Protein AF-B0QYC2-F1 (afdb_monomer)

Sequence (88 aa):
MAAPALSWRLPLLILLLPLATSWASAAVNGTSQFTCFYNSRANISCVWSQDGALQDTSCQVHAWPDRRRWNQTCELLPVSQASWACNL

InterPro domains:
  IPR013783 Immunoglobulin-like fold [G3DSA:2.60.40.10] (27-88)
  IPR036116 Fibronectin type III superfamily [SSF49265] (32-88)
  IPR040951 Interleukin-2 receptor subunit beta, N-terminal [PF18707] (32-88)

Structure (mmCIF, N/CA/C/O backbone):
data_AF-B0QYC2-F1
#
_entry.id   AF-B0QYC2-F1
#
loop_
_atom_site.group_PDB
_atom_site.id
_atom_site.type_symbol
_atom_site.label_atom_id
_atom_site.label_alt_id
_atom_site.label_comp_id
_atom_site.label_asym_id
_atom_site.label_entity_id
_atom_site.label_seq_id
_atom_site.pdbx_PDB_ins_code
_atom_site.Cartn_x
_atom_site.Cartn_y
_atom_site.Cartn_z
_atom_site.occupancy
_atom_site.B_iso_or_equiv
_atom_site.auth_seq_id
_atom_site.auth_comp_id
_atom_site.auth_asym_id
_atom_site.auth_atom_id
_atom_site.pdbx_PDB_model_num
ATOM 1 N N . MET A 1 1 ? 21.439 -25.853 66.784 1.00 41.88 1 MET A N 1
ATOM 2 C CA . MET A 1 1 ? 20.229 -25.488 66.012 1.00 41.88 1 MET A CA 1
ATOM 3 C C . MET A 1 1 ? 20.585 -24.312 65.119 1.00 41.88 1 MET A C 1
ATOM 5 O O . MET A 1 1 ? 21.077 -23.321 65.639 1.00 41.88 1 MET A O 1
ATOM 9 N N . ALA A 1 2 ? 20.445 -24.458 63.800 1.00 47.56 2 ALA A N 1
ATOM 10 C CA . ALA A 1 2 ? 20.883 -23.478 62.807 1.00 47.56 2 ALA A CA 1
ATOM 11 C C . ALA A 1 2 ? 19.680 -22.887 62.060 1.00 47.56 2 ALA A C 1
ATOM 13 O O . ALA A 1 2 ? 18.966 -23.624 61.389 1.00 47.56 2 ALA A O 1
ATOM 14 N N . ALA A 1 3 ? 19.484 -21.575 62.196 1.00 56.16 3 ALA A N 1
ATOM 15 C CA . ALA A 1 3 ? 18.857 -20.629 61.260 1.00 56.16 3 ALA A CA 1
ATOM 16 C C . ALA A 1 3 ? 18.773 -19.271 61.998 1.00 56.16 3 ALA A C 1
ATOM 18 O O . ALA A 1 3 ? 18.489 -19.289 63.193 1.00 56.16 3 ALA A O 1
ATOM 19 N N . PRO A 1 4 ? 19.024 -18.112 61.351 1.00 52.56 4 PRO A N 1
ATOM 20 C CA . PRO A 1 4 ? 18.425 -17.789 60.062 1.00 52.56 4 PRO A CA 1
ATOM 21 C C . PRO A 1 4 ? 19.394 -17.085 59.094 1.00 52.56 4 PRO A C 1
ATOM 23 O O . PRO A 1 4 ? 19.669 -15.898 59.209 1.00 52.56 4 PRO A O 1
ATOM 26 N N . ALA A 1 5 ? 19.835 -17.784 58.047 1.00 57.06 5 ALA A N 1
ATOM 27 C CA . ALA A 1 5 ? 20.451 -17.146 56.873 1.00 57.06 5 ALA A CA 1
ATOM 28 C C . ALA A 1 5 ? 19.398 -16.692 55.832 1.00 57.06 5 ALA A C 1
ATOM 30 O O . ALA A 1 5 ? 19.747 -16.320 54.712 1.00 57.06 5 ALA A O 1
ATOM 31 N N . LEU A 1 6 ? 18.104 -16.773 56.176 1.00 56.38 6 LEU A N 1
ATOM 32 C CA . LEU A 1 6 ? 16.990 -16.584 55.240 1.00 56.38 6 LEU A CA 1
ATOM 33 C C . LEU A 1 6 ? 16.692 -15.106 54.935 1.00 56.38 6 LEU A C 1
ATOM 35 O O . LEU A 1 6 ? 16.283 -14.791 53.823 1.00 56.38 6 LEU A O 1
ATOM 39 N N . SER A 1 7 ? 16.929 -14.204 55.895 1.00 61.56 7 SER A N 1
ATOM 40 C CA . SER A 1 7 ? 16.550 -12.784 55.786 1.00 61.56 7 SER A CA 1
ATOM 41 C C . SER A 1 7 ? 17.322 -12.043 54.684 1.00 61.56 7 SER A C 1
ATOM 43 O O . SER A 1 7 ? 16.732 -11.314 53.894 1.00 61.56 7 SER A O 1
ATOM 45 N N . TRP A 1 8 ? 18.627 -12.306 54.545 1.00 59.41 8 TRP A N 1
ATOM 46 C CA . TRP A 1 8 ? 19.478 -11.635 53.549 1.00 59.41 8 TRP A CA 1
ATOM 47 C C . TRP A 1 8 ? 19.217 -12.088 52.105 1.00 59.41 8 TRP A C 1
ATOM 49 O O . TRP A 1 8 ? 19.515 -11.374 51.150 1.00 59.41 8 TRP A O 1
ATOM 59 N N . ARG A 1 9 ? 18.639 -13.280 51.919 1.00 66.56 9 ARG A N 1
ATOM 60 C CA . ARG A 1 9 ? 18.369 -13.831 50.582 1.00 66.56 9 ARG A CA 1
ATOM 61 C C . ARG A 1 9 ? 17.126 -13.226 49.937 1.00 66.56 9 ARG A C 1
ATOM 63 O O . ARG A 1 9 ? 17.059 -13.175 48.714 1.00 66.56 9 ARG A O 1
ATOM 70 N N . LEU A 1 10 ? 16.173 -12.754 50.742 1.00 68.00 10 LEU A N 1
ATOM 71 C CA . LEU A 1 10 ? 14.937 -12.131 50.268 1.00 68.00 10 LEU A CA 1
ATOM 72 C C . LEU A 1 10 ? 15.173 -10.872 49.412 1.00 68.00 10 LEU A C 1
ATOM 74 O O . LEU A 1 10 ? 14.682 -10.843 48.287 1.00 68.00 10 LEU A O 1
ATOM 78 N N . PRO A 1 11 ? 15.938 -9.857 49.866 1.00 75.06 11 PRO A N 1
ATOM 79 C CA . PRO A 1 11 ? 16.189 -8.666 49.055 1.00 75.06 11 PRO A CA 1
ATOM 80 C C . PRO A 1 11 ? 16.998 -8.994 47.796 1.00 75.06 11 PRO A C 1
ATOM 82 O O . PRO A 1 11 ? 16.766 -8.398 46.748 1.00 75.06 11 PRO A O 1
ATOM 85 N N . LEU A 1 12 ? 17.893 -9.986 47.869 1.00 71.12 12 LEU A N 1
ATOM 86 C CA . LEU A 1 12 ? 18.671 -10.442 46.718 1.00 71.12 12 LEU A CA 1
ATOM 87 C C . LEU A 1 12 ? 17.779 -11.099 45.650 1.00 71.12 12 LEU A C 1
ATOM 89 O O . LEU A 1 12 ? 17.930 -10.825 44.465 1.00 71.12 12 LEU A O 1
ATOM 93 N N . LEU A 1 13 ? 16.815 -11.924 46.071 1.00 69.94 13 LEU A N 1
ATOM 94 C CA . LEU A 1 13 ? 15.814 -12.531 45.187 1.00 69.94 13 LEU A CA 1
ATOM 95 C C . LEU A 1 13 ? 14.899 -11.481 44.547 1.00 69.94 13 LEU A C 1
ATOM 97 O O . LEU A 1 13 ? 14.608 -11.580 43.359 1.00 69.94 13 LEU A O 1
ATOM 101 N N . ILE A 1 14 ? 14.493 -10.457 45.304 1.00 71.75 14 ILE A N 1
ATOM 102 C CA . ILE A 1 14 ? 13.668 -9.350 44.794 1.00 71.75 14 ILE A CA 1
ATOM 103 C C . ILE A 1 14 ? 14.440 -8.517 43.759 1.00 71.75 14 ILE A C 1
ATOM 105 O O . ILE A 1 14 ? 13.851 -8.094 42.771 1.00 71.75 14 ILE A O 1
ATOM 109 N N . LEU A 1 15 ? 15.752 -8.321 43.941 1.00 70.50 15 LEU A N 1
ATOM 110 C CA . LEU A 1 15 ? 16.599 -7.592 42.988 1.00 70.50 15 LEU A CA 1
ATOM 111 C C . LEU A 1 15 ? 16.883 -8.387 41.701 1.00 70.50 15 LEU A C 1
ATOM 113 O O . LEU A 1 15 ? 17.097 -7.793 40.649 1.00 70.50 15 LEU A O 1
ATOM 117 N N . LEU A 1 16 ? 16.899 -9.722 41.774 1.00 66.19 16 LEU A N 1
ATOM 118 C CA . LEU A 1 16 ? 17.157 -10.603 40.627 1.00 66.19 16 LEU A CA 1
ATOM 119 C C . LEU A 1 16 ? 15.888 -10.955 39.832 1.00 66.19 16 LEU A C 1
ATOM 121 O O . LEU A 1 16 ? 15.983 -11.303 38.656 1.00 66.19 16 LEU A O 1
ATOM 125 N N . LEU A 1 17 ? 14.702 -10.824 40.434 1.00 65.00 17 LEU A N 1
ATOM 126 C CA . LEU A 1 17 ? 13.409 -11.061 39.779 1.00 65.00 17 LEU A CA 1
ATOM 127 C C . LEU A 1 17 ? 13.177 -10.242 38.484 1.00 65.00 17 LEU A C 1
ATOM 129 O O . LEU A 1 17 ? 12.736 -10.840 37.502 1.00 65.00 17 LEU A O 1
ATOM 133 N N . PRO A 1 18 ? 13.511 -8.933 38.416 1.00 61.84 18 PRO A N 1
ATOM 134 C CA . PRO A 1 18 ? 13.346 -8.134 37.204 1.00 61.84 18 PRO A CA 1
ATOM 135 C C . PRO A 1 18 ? 14.327 -8.525 36.090 1.00 61.84 18 PRO A C 1
ATOM 137 O O . PRO A 1 18 ? 14.061 -8.245 34.926 1.00 61.84 18 PRO A O 1
ATOM 140 N N . LEU A 1 19 ? 15.452 -9.1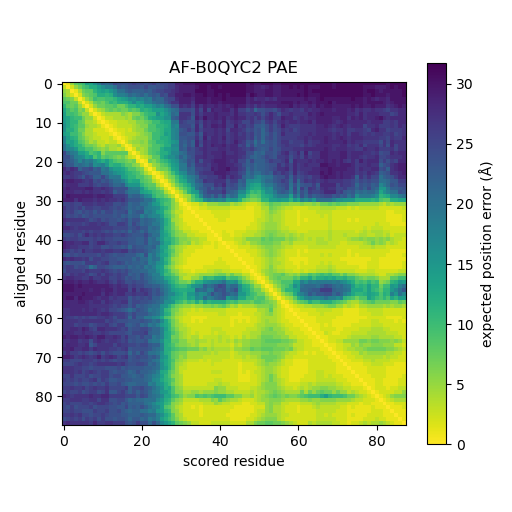71 36.425 1.00 58.38 19 LEU A N 1
ATOM 141 C CA . LEU A 1 19 ? 16.429 -9.668 35.447 1.00 58.38 19 LEU A CA 1
ATOM 142 C C . LEU A 1 19 ? 15.977 -10.981 34.793 1.00 58.38 19 LEU A C 1
ATOM 144 O O . LEU A 1 19 ? 16.336 -11.254 33.651 1.00 58.38 19 LEU A O 1
ATOM 148 N N . ALA A 1 20 ? 15.202 -11.794 35.520 1.00 55.94 20 ALA A N 1
ATOM 149 C CA . ALA A 1 20 ? 14.645 -13.053 35.024 1.00 55.94 20 ALA A CA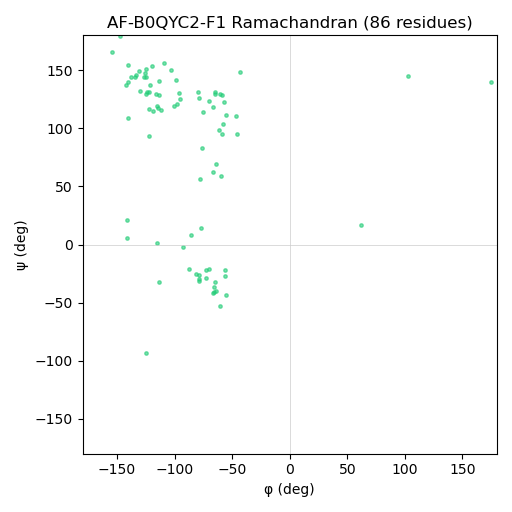 1
ATOM 150 C C .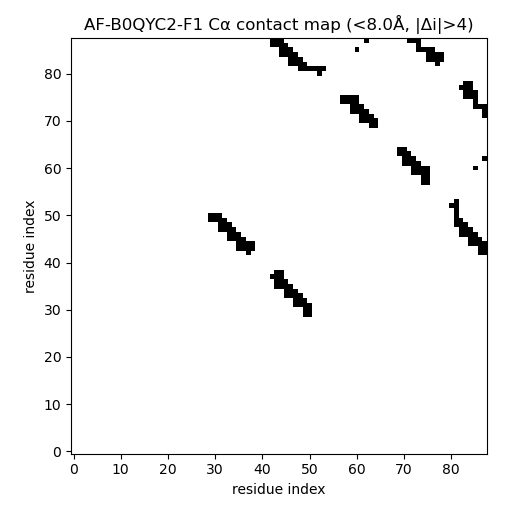 ALA A 1 20 ? 13.381 -12.844 34.181 1.00 55.94 20 ALA A C 1
ATOM 152 O O . ALA A 1 20 ? 13.085 -13.649 33.297 1.00 55.94 20 ALA A O 1
ATOM 153 N N . THR A 1 21 ? 12.652 -11.747 34.405 1.00 52.88 21 THR A N 1
ATOM 154 C CA . THR A 1 21 ? 11.666 -11.268 33.441 1.00 52.88 21 THR A CA 1
ATOM 155 C C . THR A 1 21 ? 12.423 -10.607 32.308 1.00 52.88 21 THR A C 1
ATOM 157 O O . THR A 1 21 ? 12.583 -9.388 32.272 1.00 52.88 21 THR A O 1
ATOM 160 N N . SER A 1 22 ? 12.901 -11.418 31.364 1.00 50.44 22 SER A N 1
ATOM 161 C CA . SER A 1 22 ? 13.145 -10.921 30.023 1.00 50.44 22 SER A CA 1
ATOM 162 C C . SER A 1 22 ? 11.902 -10.125 29.647 1.00 50.44 22 SER A C 1
ATOM 164 O O . SER A 1 22 ? 10.829 -10.707 29.461 1.00 50.44 22 SER A O 1
ATOM 166 N N . TRP A 1 23 ? 12.033 -8.803 29.558 1.00 53.12 23 TRP A N 1
ATOM 167 C CA . TRP A 1 23 ? 11.141 -7.971 28.767 1.00 53.12 23 TRP A CA 1
ATOM 168 C C . TRP A 1 23 ? 11.388 -8.362 27.308 1.00 53.12 23 TRP A C 1
ATOM 170 O O . TRP A 1 23 ? 11.904 -7.608 26.491 1.00 53.12 23 TRP A O 1
ATOM 180 N N . ALA A 1 24 ? 11.103 -9.627 27.002 1.00 49.38 24 ALA A N 1
ATOM 181 C CA . ALA A 1 24 ? 10.732 -10.038 25.688 1.00 49.38 24 ALA A CA 1
ATOM 182 C C . ALA A 1 24 ? 9.458 -9.242 25.476 1.00 49.38 24 ALA A C 1
ATOM 184 O O . ALA A 1 24 ? 8.400 -9.585 26.005 1.00 49.38 24 ALA A O 1
ATOM 185 N N . SER A 1 25 ? 9.594 -8.122 24.771 1.00 51.72 25 SER A N 1
ATOM 186 C CA . SER A 1 25 ? 8.526 -7.637 23.925 1.00 51.72 25 SER A CA 1
ATOM 187 C C . SER A 1 25 ? 8.070 -8.874 23.174 1.00 51.72 25 SER A C 1
ATOM 189 O O . SER A 1 25 ? 8.738 -9.310 22.237 1.00 51.72 25 SER A O 1
ATOM 191 N N . ALA A 1 26 ? 7.034 -9.541 23.684 1.00 48.12 26 ALA A N 1
ATOM 192 C CA . ALA A 1 26 ? 6.370 -10.579 22.948 1.00 48.12 26 ALA A CA 1
ATOM 193 C C . ALA A 1 26 ? 5.932 -9.835 21.699 1.00 48.12 26 ALA A C 1
ATOM 195 O O . ALA A 1 26 ? 5.053 -8.975 21.766 1.00 48.12 26 ALA A O 1
ATOM 196 N N . ALA A 1 27 ? 6.647 -10.056 20.596 1.00 50.84 27 ALA A N 1
ATOM 197 C CA . ALA A 1 27 ? 6.144 -9.711 19.294 1.00 50.84 27 ALA A CA 1
ATOM 198 C C . ALA A 1 27 ? 4.864 -10.527 19.217 1.00 50.84 27 ALA A C 1
ATOM 200 O O . ALA A 1 27 ? 4.889 -11.739 19.001 1.00 50.84 27 ALA A O 1
ATOM 201 N N . VAL A 1 28 ? 3.750 -9.889 19.572 1.00 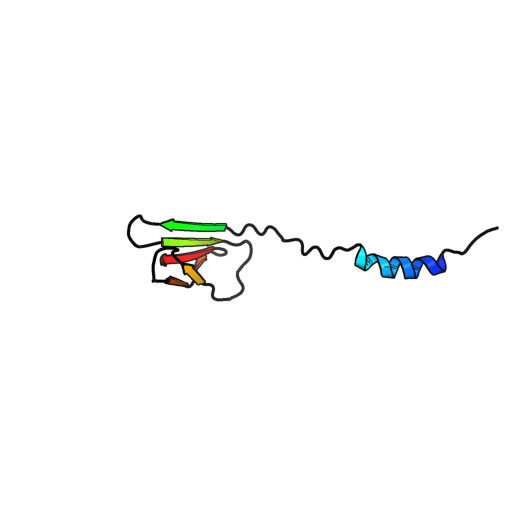53.56 28 VAL A N 1
ATOM 202 C CA . VAL A 1 28 ? 2.439 -10.417 19.273 1.00 53.56 28 VAL A CA 1
ATOM 203 C C . VAL A 1 28 ? 2.532 -10.599 17.774 1.00 53.56 28 VAL A C 1
ATOM 205 O O . VAL A 1 28 ? 2.706 -9.617 17.051 1.00 53.56 28 VAL A O 1
ATOM 208 N N . ASN A 1 29 ? 2.549 -11.852 17.323 1.00 51.75 29 ASN A N 1
ATOM 209 C CA . ASN A 1 29 ? 2.364 -12.193 15.924 1.00 51.75 29 ASN A CA 1
ATOM 210 C C . ASN A 1 29 ? 0.937 -11.752 15.575 1.00 51.75 29 ASN A C 1
ATOM 212 O O . ASN A 1 29 ? 0.037 -12.576 15.457 1.00 51.75 29 ASN A O 1
ATOM 216 N N . GLY A 1 30 ? 0.696 -10.441 15.536 1.00 57.94 30 GLY A N 1
ATOM 217 C CA . GLY A 1 30 ? -0.534 -9.870 15.039 1.00 57.94 30 GLY A CA 1
ATOM 218 C C . GLY A 1 30 ? -0.621 -10.317 13.598 1.00 57.94 30 GLY A C 1
ATOM 219 O O . GLY A 1 30 ? 0.368 -10.216 12.865 1.00 57.94 30 GLY A O 1
ATOM 220 N N . THR A 1 31 ? -1.758 -10.883 13.205 1.00 74.38 31 THR A N 1
ATOM 221 C CA . THR A 1 31 ? -1.916 -11.467 11.874 1.00 74.38 31 THR A CA 1
ATOM 222 C C . THR A 1 31 ? -2.136 -10.364 10.835 1.00 74.38 31 THR A C 1
ATOM 224 O O . THR A 1 31 ? -3.130 -10.320 10.120 1.00 74.38 31 THR A O 1
ATOM 227 N N . SER A 1 32 ? -1.206 -9.405 10.759 1.00 84.62 32 SER A N 1
ATOM 228 C CA . SER A 1 32 ? -1.245 -8.379 9.728 1.00 84.62 32 SER A CA 1
ATOM 229 C C . SER A 1 32 ? -0.931 -9.015 8.379 1.00 84.62 32 SER A C 1
ATOM 231 O O . SER A 1 32 ? 0.132 -9.617 8.209 1.00 84.62 32 SER A O 1
ATOM 233 N N . GLN A 1 33 ? -1.831 -8.860 7.416 1.00 91.56 33 GLN A N 1
ATOM 234 C CA . GLN A 1 33 ? -1.661 -9.353 6.058 1.00 91.56 33 GLN A CA 1
ATOM 235 C C . GLN A 1 33 ? -1.557 -8.164 5.108 1.00 91.56 33 GLN A C 1
ATOM 237 O O . GLN A 1 33 ? -2.399 -7.271 5.116 1.00 91.56 33 GLN A O 1
ATOM 242 N N . PHE A 1 34 ? -0.524 -8.155 4.269 1.00 93.44 34 PHE A N 1
ATOM 243 C CA . PHE A 1 34 ? -0.353 -7.157 3.220 1.00 93.44 34 PHE A CA 1
ATOM 244 C C . PHE A 1 34 ? -0.252 -7.860 1.873 1.00 93.44 34 PHE A C 1
ATOM 246 O O . PHE A 1 34 ? 0.657 -8.658 1.651 1.00 93.44 34 PHE A O 1
ATOM 253 N N . THR A 1 35 ? -1.213 -7.598 0.991 1.00 96.31 35 THR A N 1
ATOM 254 C CA . THR A 1 35 ? -1.304 -8.250 -0.318 1.00 96.31 35 THR A CA 1
ATOM 255 C C . THR A 1 35 ? -1.482 -7.201 -1.397 1.00 96.31 35 THR A C 1
ATOM 257 O O . THR A 1 35 ? -2.350 -6.341 -1.283 1.00 96.31 35 THR A O 1
ATOM 260 N N . CYS A 1 36 ? -0.701 -7.295 -2.469 1.00 97.50 36 CYS A N 1
ATOM 261 C CA . CYS A 1 36 ? -0.832 -6.424 -3.629 1.00 97.50 36 CYS A CA 1
ATOM 262 C C . CYS A 1 36 ? -0.976 -7.243 -4.908 1.00 97.50 36 CYS A C 1
ATOM 264 O O . CYS A 1 36 ? -0.321 -8.272 -5.076 1.00 97.50 36 CYS A O 1
ATOM 266 N N . PHE A 1 37 ? -1.787 -6.748 -5.835 1.00 97.81 37 PHE A N 1
ATOM 267 C CA . PHE A 1 37 ? -1.989 -7.340 -7.147 1.00 97.81 37 PHE A CA 1
ATOM 268 C C . PHE A 1 37 ? -1.687 -6.320 -8.233 1.00 97.81 37 PHE A C 1
ATOM 270 O O . PHE A 1 37 ? -2.178 -5.194 -8.212 1.00 97.81 37 PHE A O 1
ATOM 277 N N . TYR A 1 38 ? -0.892 -6.738 -9.212 1.00 97.62 38 TYR A N 1
ATOM 278 C CA . TYR A 1 38 ? -0.621 -5.953 -10.405 1.00 97.62 38 TYR A CA 1
ATOM 279 C C . TYR A 1 38 ? -1.568 -6.382 -11.522 1.00 97.62 38 TYR A C 1
ATOM 281 O O . TYR A 1 38 ? -1.609 -7.551 -11.907 1.00 97.62 38 TYR A O 1
ATOM 289 N N . ASN A 1 39 ? -2.301 -5.430 -12.094 1.00 97.12 39 ASN A N 1
ATOM 290 C CA . ASN A 1 39 ? -3.293 -5.713 -13.133 1.00 97.12 39 ASN A CA 1
ATOM 291 C C . ASN A 1 39 ? -2.695 -5.987 -14.528 1.00 97.12 39 ASN A C 1
ATOM 293 O O . ASN A 1 39 ? -3.416 -5.939 -15.525 1.00 97.12 39 ASN A O 1
ATOM 297 N N . SER A 1 40 ? -1.382 -6.225 -14.625 1.00 96.06 40 SER A N 1
ATOM 298 C CA . SER A 1 40 ? -0.656 -6.418 -15.890 1.00 96.06 40 SER A CA 1
ATOM 299 C C . SER A 1 40 ? -0.678 -5.207 -16.839 1.00 96.06 40 SER A C 1
ATOM 301 O O . SER A 1 40 ? -0.380 -5.341 -18.024 1.00 96.06 40 SER A O 1
ATOM 303 N N . ARG A 1 41 ? -1.023 -4.011 -16.336 1.00 95.38 41 ARG A N 1
ATOM 304 C CA . ARG A 1 41 ? -0.977 -2.742 -17.081 1.00 95.38 41 ARG A CA 1
ATOM 305 C C . ARG A 1 41 ? -0.137 -1.707 -16.345 1.00 95.38 41 ARG A C 1
ATOM 307 O O . ARG A 1 41 ? 1.076 -1.660 -16.509 1.00 95.38 41 ARG A O 1
ATOM 314 N N . ALA A 1 42 ? -0.776 -0.878 -15.536 1.00 93.75 42 ALA A N 1
ATOM 315 C CA . ALA A 1 42 ? -0.144 0.271 -14.898 1.00 93.75 42 ALA A CA 1
ATOM 316 C C . ALA A 1 42 ? -0.628 0.485 -13.461 1.00 93.75 42 ALA A C 1
ATOM 318 O O . ALA A 1 42 ? -0.272 1.495 -12.879 1.00 93.75 42 ALA A O 1
ATOM 319 N N . ASN A 1 43 ? -1.444 -0.425 -12.915 1.00 96.62 43 ASN A N 1
ATOM 320 C CA . ASN A 1 43 ? -2.052 -0.250 -11.601 1.00 96.62 43 ASN A CA 1
ATOM 321 C C . ASN A 1 43 ? -1.671 -1.417 -10.689 1.00 96.62 43 ASN A C 1
ATOM 323 O O . ASN A 1 43 ? -1.778 -2.589 -11.080 1.00 96.62 43 ASN A O 1
ATOM 327 N N . ILE A 1 44 ? -1.216 -1.068 -9.491 1.00 97.56 44 ILE A N 1
ATOM 328 C CA . ILE A 1 44 ? -0.979 -1.997 -8.393 1.00 97.56 44 ILE A CA 1
ATOM 329 C C . ILE A 1 44 ? -2.005 -1.683 -7.307 1.00 97.56 44 ILE A C 1
ATOM 331 O O . ILE A 1 44 ? -1.970 -0.607 -6.713 1.00 97.56 44 ILE A O 1
ATOM 335 N N . SER A 1 45 ? -2.890 -2.640 -7.040 1.00 97.50 45 SER A N 1
ATOM 336 C CA . SER A 1 45 ? -3.895 -2.552 -5.981 1.00 97.50 45 SER A CA 1
ATOM 337 C C . SER A 1 45 ? -3.391 -3.284 -4.748 1.00 97.50 45 SER A C 1
ATOM 339 O O . SER A 1 45 ? -3.120 -4.483 -4.823 1.00 97.50 45 SER A O 1
ATOM 341 N N . CYS A 1 46 ? -3.279 -2.589 -3.623 1.00 97.38 46 CYS A N 1
ATOM 342 C CA . CYS A 1 46 ? -2.824 -3.154 -2.357 1.00 97.38 46 CYS A CA 1
ATOM 343 C C . CYS A 1 46 ? -3.950 -3.159 -1.327 1.00 97.38 46 CYS A C 1
ATOM 345 O O . CYS A 1 46 ? -4.705 -2.194 -1.227 1.00 97.38 46 CYS A O 1
ATOM 347 N N . VAL A 1 47 ? -4.022 -4.232 -0.544 1.00 95.94 47 VAL A N 1
ATOM 348 C CA . VAL A 1 47 ? -4.895 -4.376 0.618 1.00 95.94 47 VAL A CA 1
ATOM 349 C C . VAL A 1 47 ? -4.033 -4.726 1.821 1.00 95.94 47 VAL A C 1
ATOM 351 O O . VAL A 1 47 ? -3.219 -5.652 1.777 1.00 95.94 47 VAL A O 1
ATOM 354 N N . TRP A 1 48 ? -4.231 -3.980 2.897 1.00 93.12 48 TRP A N 1
ATOM 355 C CA . TRP A 1 48 ? -3.639 -4.2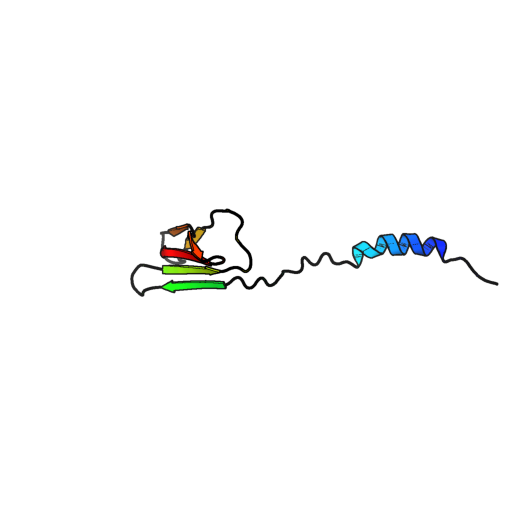37 4.195 1.00 93.12 48 TRP A CA 1
ATOM 356 C C . TRP A 1 48 ? -4.740 -4.550 5.198 1.00 93.12 48 TRP A C 1
ATOM 358 O O . TRP A 1 48 ? -5.707 -3.797 5.294 1.00 93.12 48 TRP A O 1
ATOM 368 N N . SER A 1 49 ? -4.600 -5.641 5.941 1.00 89.75 49 SER A N 1
ATOM 369 C CA . SER A 1 49 ? -5.4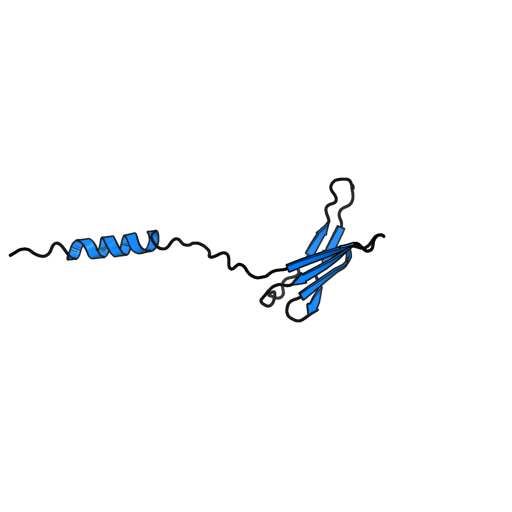63 -5.964 7.071 1.00 89.75 49 SER A CA 1
ATOM 370 C C . SER A 1 49 ? -4.637 -6.178 8.325 1.00 89.75 49 SER A C 1
ATOM 372 O O . SER A 1 49 ? -3.539 -6.732 8.263 1.00 89.75 49 SER A O 1
ATOM 374 N N . GLN A 1 50 ? -5.165 -5.756 9.466 1.00 85.81 50 GLN A N 1
ATOM 375 C CA . GLN A 1 50 ? -4.525 -5.923 10.765 1.00 85.81 50 GLN A CA 1
ATOM 376 C C . GLN A 1 50 ? -5.587 -6.227 11.820 1.00 85.81 50 GLN A C 1
ATOM 378 O O . GLN A 1 50 ? -6.633 -5.585 11.847 1.00 85.81 50 GLN A O 1
ATOM 383 N N . ASP A 1 51 ? -5.306 -7.185 12.705 1.00 75.88 51 ASP A N 1
ATOM 384 C CA . ASP A 1 51 ? -6.156 -7.428 13.869 1.00 75.88 51 ASP A CA 1
ATOM 385 C C . ASP A 1 51 ? -6.095 -6.230 14.823 1.00 75.88 51 ASP A C 1
ATOM 387 O O . ASP A 1 51 ? -5.038 -5.894 15.363 1.00 75.88 51 ASP A O 1
ATOM 391 N N . GLY A 1 52 ? -7.250 -5.604 15.039 1.00 66.69 52 GLY A N 1
ATOM 392 C CA . GLY A 1 52 ? -7.386 -4.370 15.808 1.00 66.69 52 GLY A CA 1
ATOM 393 C C . GLY A 1 52 ? -7.568 -3.152 14.903 1.00 66.69 52 GLY A C 1
ATOM 394 O O . GLY A 1 52 ? -7.028 -3.076 13.804 1.00 66.69 52 GLY A O 1
ATOM 395 N N . ALA A 1 53 ? -8.369 -2.189 15.356 1.00 63.56 53 ALA A N 1
ATOM 396 C CA . ALA A 1 53 ? -8.544 -0.945 14.621 1.00 63.56 53 ALA A CA 1
ATOM 397 C C . ALA A 1 53 ? -7.211 -0.189 14.591 1.00 63.56 53 ALA A C 1
ATOM 399 O O . ALA A 1 53 ? -6.598 0.013 15.647 1.00 63.56 53 ALA A O 1
ATOM 400 N N . LEU A 1 54 ? -6.785 0.277 13.412 1.00 60.97 54 LEU A N 1
ATOM 401 C CA . LEU A 1 54 ? -5.860 1.397 13.403 1.00 60.97 54 LEU A CA 1
ATOM 402 C C . LEU A 1 54 ? -6.543 2.534 14.155 1.00 60.97 54 LEU A C 1
ATOM 404 O O . LEU A 1 54 ? -7.641 2.959 13.797 1.00 60.97 54 LEU A O 1
ATOM 408 N N . GLN A 1 55 ? -5.871 3.014 15.204 1.00 58.38 55 GLN A N 1
ATOM 409 C CA . GLN A 1 55 ? -6.050 4.381 15.689 1.00 58.38 55 GLN A CA 1
ATOM 410 C C . GLN A 1 55 ? -6.084 5.303 14.462 1.00 58.38 55 GLN A C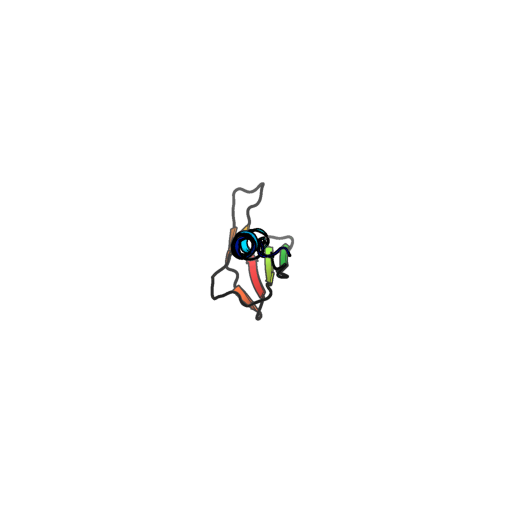 1
ATOM 412 O O . GLN A 1 55 ? -5.440 4.967 13.471 1.00 58.38 55 GLN A O 1
ATOM 417 N N . ASP A 1 56 ? -6.823 6.409 14.515 1.00 66.12 56 ASP A N 1
ATOM 418 C CA . ASP A 1 56 ? -7.124 7.349 13.415 1.00 66.12 56 ASP A CA 1
ATOM 419 C C . ASP A 1 56 ? -5.864 8.008 12.791 1.00 66.12 56 ASP A C 1
ATOM 421 O O . ASP A 1 56 ? -5.640 9.214 12.836 1.00 66.12 56 ASP A O 1
ATOM 425 N N . THR A 1 57 ? -4.965 7.178 12.271 1.00 77.06 57 THR A N 1
ATOM 426 C CA . THR A 1 57 ? -3.611 7.484 11.831 1.00 77.06 57 THR A CA 1
ATOM 427 C C . THR A 1 57 ? -3.543 7.169 10.351 1.00 77.06 57 THR A C 1
ATOM 429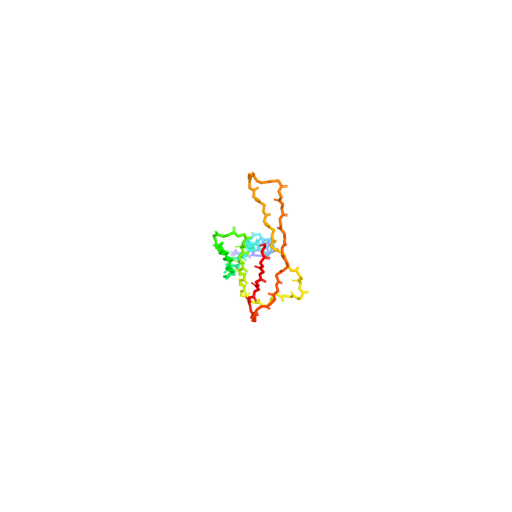 O O . THR A 1 57 ? -3.664 6.015 9.934 1.00 77.06 57 THR A O 1
ATOM 432 N N . SER A 1 58 ? -3.345 8.218 9.558 1.00 86.31 58 SER A N 1
ATOM 433 C CA . SER A 1 58 ? -3.122 8.100 8.120 1.00 86.31 58 SER A CA 1
ATOM 434 C C . SER A 1 58 ? -1.884 7.241 7.847 1.00 86.31 58 SER A C 1
ATOM 436 O O . SER A 1 58 ? -0.811 7.471 8.410 1.00 86.31 58 SER A O 1
ATOM 438 N N . CYS A 1 59 ? -2.049 6.233 6.989 1.00 90.19 59 CYS A N 1
ATOM 439 C CA . CYS A 1 59 ? -0.993 5.322 6.555 1.00 90.19 59 CYS A CA 1
ATOM 440 C C . CYS A 1 59 ? -0.809 5.411 5.040 1.00 90.19 59 CYS A C 1
ATOM 442 O O . CYS A 1 59 ? -1.746 5.725 4.308 1.00 90.19 59 CYS A O 1
ATOM 444 N N . GLN A 1 60 ? 0.391 5.098 4.549 1.00 95.06 60 GLN A N 1
ATOM 445 C CA . GLN A 1 60 ? 0.706 5.166 3.122 1.00 95.06 60 GLN A CA 1
ATOM 446 C C . GLN A 1 60 ? 1.447 3.919 2.643 1.00 95.06 60 GLN A C 1
ATOM 448 O O . GLN A 1 60 ? 2.283 3.369 3.358 1.00 95.06 60 GLN A O 1
ATOM 453 N N . VAL A 1 61 ? 1.185 3.518 1.399 1.00 96.31 61 VAL A N 1
ATOM 454 C CA . VAL A 1 61 ? 1.988 2.532 0.665 1.00 96.31 61 VAL A CA 1
ATOM 455 C C . VAL A 1 61 ? 2.976 3.275 -0.218 1.00 96.31 61 VAL A C 1
ATOM 457 O O . VAL A 1 61 ? 2.593 4.188 -0.947 1.00 96.31 61 VAL A O 1
ATOM 460 N N . HIS A 1 62 ? 4.249 2.890 -0.152 1.00 97.19 62 HIS A N 1
ATOM 461 C CA . HIS A 1 62 ? 5.324 3.473 -0.953 1.00 97.19 62 HIS A CA 1
ATOM 462 C C . HIS A 1 62 ? 5.879 2.415 -1.908 1.00 97.19 62 HIS A C 1
ATOM 464 O O . HIS A 1 62 ? 6.409 1.395 -1.473 1.00 97.19 62 HIS A O 1
ATOM 470 N N . ALA A 1 63 ? 5.786 2.667 -3.212 1.00 96.88 63 ALA A N 1
ATOM 471 C CA . ALA A 1 63 ? 6.356 1.817 -4.249 1.00 96.88 63 ALA A CA 1
ATOM 472 C C . ALA A 1 63 ? 7.679 2.391 -4.757 1.00 96.88 63 ALA A C 1
ATOM 474 O O . ALA A 1 63 ? 7.735 3.498 -5.300 1.00 96.88 63 ALA A O 1
ATOM 475 N N . TRP A 1 64 ? 8.735 1.600 -4.575 1.00 96.94 64 TRP A N 1
ATOM 476 C CA . TRP A 1 64 ? 10.111 1.925 -4.939 1.00 96.94 64 TRP A CA 1
ATOM 477 C C . TRP A 1 64 ? 10.636 0.858 -5.905 1.00 96.94 64 TRP A C 1
ATOM 479 O O . TRP A 1 64 ? 11.087 -0.197 -5.466 1.00 96.94 64 TRP A O 1
ATOM 489 N N . PRO A 1 65 ? 10.530 1.072 -7.227 1.00 94.81 65 PRO A N 1
ATOM 490 C CA . PRO A 1 65 ? 10.986 0.089 -8.199 1.00 94.81 65 PRO A CA 1
ATOM 491 C C . PRO A 1 65 ? 12.510 0.145 -8.374 1.00 94.81 65 PRO A C 1
ATOM 493 O O . PRO A 1 65 ? 13.046 1.173 -8.780 1.00 94.81 65 PRO A O 1
ATOM 496 N N . ASP A 1 66 ? 13.197 -0.989 -8.223 1.00 96.56 66 ASP A N 1
ATOM 497 C CA . ASP A 1 66 ? 14.673 -1.076 -8.273 1.00 96.56 66 ASP A CA 1
ATOM 498 C C . ASP A 1 66 ? 15.316 -0.542 -9.566 1.00 96.56 66 ASP A C 1
ATOM 500 O O . ASP A 1 66 ? 16.480 -0.147 -9.588 1.00 96.56 66 ASP A O 1
ATOM 504 N N . ARG A 1 67 ? 14.577 -0.577 -10.684 1.00 96.50 67 ARG A N 1
ATOM 505 C CA . ARG A 1 67 ? 15.082 -0.228 -12.027 1.00 96.50 67 ARG A CA 1
ATOM 506 C C . ARG A 1 67 ? 14.424 1.007 -12.640 1.00 96.50 67 ARG A C 1
ATOM 508 O O . ARG A 1 67 ? 14.710 1.334 -13.794 1.00 96.50 67 ARG A O 1
ATOM 515 N N . ARG A 1 68 ? 13.499 1.665 -11.938 1.00 95.25 68 ARG A N 1
ATOM 516 C CA . ARG A 1 68 ? 12.811 2.866 -12.442 1.00 95.25 68 ARG A CA 1
ATOM 517 C C . ARG A 1 68 ? 13.289 4.092 -11.668 1.00 95.25 68 ARG A C 1
ATOM 519 O O . ARG A 1 68 ? 13.779 3.984 -10.557 1.00 95.25 68 ARG A O 1
ATOM 526 N N . ARG A 1 69 ? 13.162 5.266 -12.292 1.00 95.94 69 ARG A N 1
ATOM 527 C CA . ARG A 1 69 ? 13.519 6.560 -11.680 1.00 95.94 69 ARG A CA 1
ATOM 528 C C . ARG A 1 69 ? 12.342 7.251 -10.990 1.00 95.94 69 ARG A C 1
ATOM 530 O O . ARG A 1 69 ? 12.509 8.356 -10.493 1.00 95.94 69 ARG A O 1
ATOM 537 N N . TRP A 1 70 ? 11.156 6.654 -11.061 1.00 94.19 70 TRP A N 1
ATOM 538 C CA . TRP A 1 70 ? 9.953 7.183 -10.439 1.00 94.19 70 TRP A CA 1
ATOM 539 C C . TRP A 1 70 ? 9.648 6.396 -9.172 1.00 94.19 70 TRP A C 1
ATOM 541 O O . TRP A 1 70 ? 9.919 5.196 -9.104 1.00 94.19 70 TRP A O 1
ATOM 551 N N . ASN A 1 71 ? 9.029 7.083 -8.220 1.00 95.88 71 ASN A N 1
ATOM 552 C CA . ASN A 1 71 ? 8.518 6.530 -6.977 1.00 95.88 71 ASN A CA 1
ATOM 553 C C . ASN A 1 71 ? 7.044 6.924 -6.912 1.00 95.88 71 ASN A C 1
ATOM 555 O O . ASN A 1 71 ? 6.681 7.990 -7.414 1.00 95.88 71 ASN A O 1
ATOM 559 N N . GLN A 1 72 ? 6.212 6.081 -6.316 1.00 96.50 72 GLN A N 1
ATOM 560 C CA . GLN A 1 72 ? 4.782 6.351 -6.208 1.00 96.50 72 GLN A CA 1
ATOM 561 C C . GLN A 1 72 ? 4.305 6.054 -4.797 1.00 96.50 72 GLN A C 1
ATOM 563 O O . GLN A 1 72 ? 4.789 5.118 -4.155 1.00 96.50 72 GLN A O 1
ATOM 568 N N . THR A 1 73 ? 3.358 6.848 -4.315 1.00 97.50 73 THR A N 1
ATOM 569 C CA . THR A 1 73 ? 2.742 6.658 -3.006 1.00 97.50 73 THR A CA 1
ATOM 570 C C . THR A 1 73 ? 1.224 6.709 -3.113 1.00 97.50 73 THR A C 1
ATOM 572 O O . THR A 1 73 ? 0.677 7.400 -3.971 1.00 97.50 73 THR A O 1
ATOM 575 N N . CYS A 1 74 ? 0.537 5.969 -2.245 1.00 96.56 74 CYS A N 1
ATOM 576 C CA . CYS A 1 74 ? -0.905 6.095 -2.060 1.00 96.56 74 CYS A CA 1
ATOM 577 C C . CYS A 1 74 ? -1.269 6.052 -0.580 1.00 96.56 74 CYS A C 1
ATOM 579 O O . CYS A 1 74 ? -0.636 5.345 0.202 1.00 96.56 74 CYS A O 1
ATOM 581 N N . GLU A 1 75 ? -2.277 6.832 -0.198 1.00 96.12 75 GLU A N 1
ATOM 582 C CA . GLU A 1 75 ? -2.838 6.813 1.150 1.00 96.12 75 GLU A CA 1
ATOM 583 C C . GLU A 1 75 ? -3.800 5.632 1.294 1.00 96.12 75 GLU A C 1
ATOM 585 O O . GLU A 1 75 ? -4.647 5.398 0.430 1.00 96.12 75 GLU A O 1
ATOM 590 N N . LEU A 1 76 ? -3.640 4.865 2.369 1.00 94.25 76 LEU A N 1
ATOM 591 C CA . LEU A 1 76 ? -4.479 3.720 2.689 1.00 94.25 76 LEU A CA 1
ATOM 592 C C . LEU A 1 76 ? -5.823 4.207 3.218 1.00 94.25 76 LEU A C 1
ATOM 594 O O . LEU A 1 76 ? -5.911 4.775 4.305 1.00 94.25 76 LEU A O 1
ATOM 598 N N . LEU A 1 77 ? -6.877 3.942 2.453 1.00 93.38 77 LEU A N 1
ATOM 599 C CA . LEU A 1 77 ? -8.237 4.324 2.812 1.00 93.38 77 LEU A CA 1
ATOM 600 C C . LEU A 1 77 ? -8.974 3.128 3.422 1.00 93.38 77 LEU A C 1
ATOM 602 O O . LEU A 1 77 ? -8.792 2.002 2.947 1.00 93.38 77 LEU A O 1
ATOM 606 N N . PRO A 1 78 ? -9.806 3.335 4.457 1.00 91.44 78 PRO A N 1
ATOM 607 C CA . PRO A 1 78 ? -10.555 2.254 5.085 1.00 91.44 78 PRO A CA 1
ATOM 608 C C . PRO A 1 78 ? -11.570 1.655 4.102 1.00 91.44 78 PRO A C 1
ATOM 610 O O . PRO A 1 78 ? -12.360 2.372 3.491 1.00 91.44 78 PRO A O 1
ATOM 613 N N . VAL A 1 79 ? -11.557 0.327 3.970 1.00 91.25 79 VAL A N 1
ATOM 614 C CA . VAL A 1 79 ? -12.502 -0.443 3.136 1.00 91.25 79 VAL A CA 1
ATOM 615 C C . VAL A 1 79 ? -13.412 -1.317 3.999 1.00 91.25 79 VAL A C 1
ATOM 617 O O . VAL A 1 79 ? -14.572 -1.534 3.657 1.00 91.25 79 VAL A O 1
ATOM 620 N N . SER A 1 80 ? -12.905 -1.8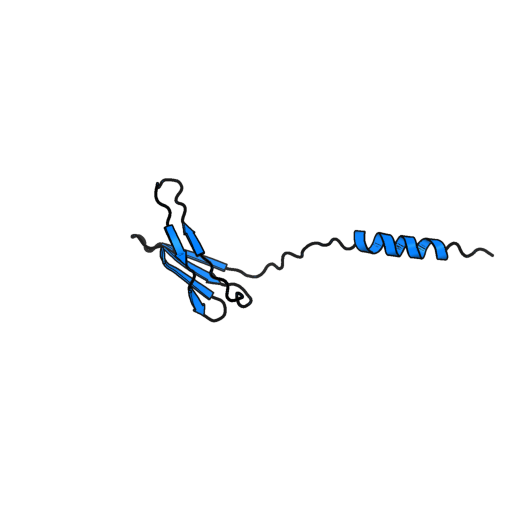06 5.134 1.00 87.69 80 SER A N 1
ATOM 621 C CA . SER A 1 80 ? -13.683 -2.525 6.146 1.00 87.69 80 SER A CA 1
ATOM 622 C C . SER A 1 80 ? -13.131 -2.248 7.547 1.00 87.69 80 SER A C 1
ATOM 624 O O . SER A 1 80 ? -12.142 -1.536 7.703 1.00 87.69 80 SER A O 1
ATOM 626 N N . GLN A 1 81 ? -13.760 -2.827 8.571 1.00 81.94 81 GLN A N 1
ATOM 627 C CA . GLN A 1 81 ? -13.464 -2.584 9.987 1.00 81.94 81 GLN A CA 1
ATOM 628 C C . GLN A 1 81 ? -12.000 -2.843 10.395 1.00 81.94 81 GLN A C 1
ATOM 630 O O . GLN A 1 81 ? -11.543 -2.298 11.395 1.00 81.94 81 GLN A O 1
ATOM 635 N N . ALA A 1 82 ? -11.273 -3.651 9.624 1.00 87.44 82 ALA A N 1
ATOM 636 C CA . ALA A 1 82 ? -9.878 -4.007 9.878 1.00 87.44 82 ALA A CA 1
ATOM 637 C C . ALA A 1 82 ? -9.054 -4.083 8.581 1.00 87.44 82 ALA A C 1
ATOM 639 O O . ALA A 1 82 ? -8.040 -4.780 8.532 1.00 87.44 82 ALA A O 1
ATOM 640 N N . SER A 1 83 ? -9.512 -3.429 7.504 1.00 90.88 83 SER A N 1
ATOM 641 C CA . SER A 1 83 ? -8.817 -3.465 6.216 1.00 90.88 83 SER A CA 1
ATOM 642 C C . SER A 1 83 ? -8.811 -2.122 5.504 1.00 90.88 83 SER A C 1
ATOM 644 O O . SER A 1 83 ? -9.848 -1.465 5.380 1.00 90.88 83 SER A O 1
ATOM 646 N N . TRP A 1 84 ? -7.673 -1.805 4.904 1.00 94.12 84 TRP A N 1
ATOM 647 C CA . TRP A 1 84 ? -7.439 -0.608 4.114 1.00 94.12 84 TRP A CA 1
ATOM 648 C C . TRP A 1 84 ? -6.930 -0.986 2.730 1.00 94.12 84 TRP A C 1
ATOM 650 O O . TRP A 1 84 ? -6.272 -2.014 2.566 1.00 94.12 84 TRP A O 1
ATOM 660 N N . ALA A 1 85 ? -7.216 -0.157 1.731 1.00 95.69 85 ALA A N 1
ATOM 661 C CA . ALA A 1 85 ? -6.723 -0.372 0.380 1.00 95.69 85 ALA A CA 1
ATOM 662 C C . ALA A 1 85 ? -6.307 0.931 -0.291 1.00 95.69 85 ALA A C 1
ATOM 664 O O . ALA A 1 85 ? -6.809 2.008 0.036 1.00 95.69 85 ALA A O 1
ATOM 665 N N . CYS A 1 86 ? -5.400 0.813 -1.257 1.00 96.62 86 CYS A N 1
ATOM 666 C CA . CYS A 1 86 ? -5.078 1.895 -2.175 1.00 96.62 86 CYS A CA 1
ATOM 667 C C . CYS A 1 86 ? -4.531 1.370 -3.507 1.00 96.62 86 CYS A C 1
ATOM 669 O O . CYS A 1 86 ? -4.192 0.191 -3.641 1.00 96.62 86 CYS A O 1
ATOM 671 N N . ASN A 1 87 ? -4.498 2.258 -4.501 1.00 97.12 87 ASN A N 1
ATOM 672 C CA . ASN A 1 87 ? -4.004 1.986 -5.847 1.00 97.12 87 ASN A CA 1
ATOM 673 C C . ASN A 1 87 ? -2.861 2.952 -6.171 1.00 97.12 87 ASN A C 1
ATOM 675 O O . ASN A 1 87 ? -2.979 4.144 -5.876 1.00 97.12 87 ASN A O 1
ATOM 679 N N . LEU A 1 88 ? -1.798 2.431 -6.781 1.00 92.75 88 LEU A N 1
ATOM 680 C CA . LEU A 1 88 ? -0.607 3.176 -7.212 1.00 92.75 88 LEU A CA 1
ATOM 681 C C . LEU A 1 88 ? -0.646 3.502 -8.708 1.00 92.75 88 LEU A C 1
ATOM 683 O O . LEU A 1 88 ? -1.099 2.621 -9.481 1.00 92.75 88 LEU A O 1
#

Solvent-accessible surface area (backbone atoms only — not comparable to full-atom values): 5600 Å² total; per-residue (Å²): 139,91,81,81,80,60,72,73,50,51,64,54,50,62,66,47,49,67,70,71,51,65,82,64,74,71,74,71,82,63,73,59,46,79,51,73,47,70,75,88,76,80,43,39,44,36,40,41,33,37,80,62,67,78,65,100,64,92,45,71,51,77,49,74,51,96,88,55,96,62,72,46,66,28,64,48,40,80,76,52,88,42,31,28,35,37,63,76

Organism: Homo sapiens (NCBI:txid9606)

Secondary structure (DSSP, 8-state):
------TTHHHHHHHHHHHHS-----------EEEEEE-SSS-EEEEEE-SS---S---EEEE--TT-S--EEEE-EEEETTEEEEE-

Nearest PDB structures (foldseek):
  3ws6-assembly2_B  TM=3.999E-01  e=1.832E+00  Mus musculus
  3tbs-assembly1_A  TM=3.969E-01  e=2.089E+00  Mus musculus
  3ws6-assembly1_A  TM=3.516E-01  e=2.381E+00  Mus musculus
  7zt4-assembly1_A  TM=3.565E-01  e=9.422E+00  Homo sapiens

Mean predicted aligned error: 14.19 Å

Radius of gyration: 25.47 Å; Cα contacts (8 Å, |Δi|>4): 101; chains: 1; bounding box: 35×34×83 Å

pLDDT: mean 79.54, std 17.91, range [41.88, 97.81]

Foldseek 3Di:
DDDDPPPVVVVVCVVCVVVVPPPPPPPPVFVWDKDWDDPVPQKIKIKIFTPDAPDVDWDKDKDDDPPDPDIDMDIFDDPDRGMTMDMD